Protein AF-A0AAV5VMY3-F1 (afdb_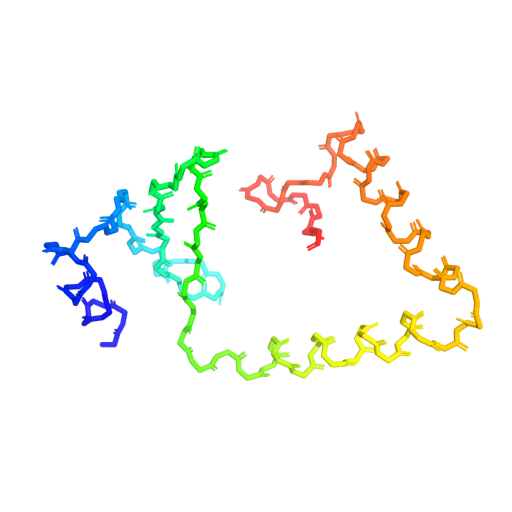monomer)

Nearest PDB structures (foldseek):
  6cib-assembly3_C  TM=7.026E-01  e=8.968E-01  Methanopyrus kandleri AV19
  6ci7-assembly1_A  TM=7.102E-01  e=8.968E-01  Methanopyrus kandleri AV19
  6cib-assembly4_D  TM=7.043E-01  e=1.301E+00  Methanopyrus kandleri AV19
  6cib-assembly2_B  TM=6.963E-01  e=1.301E+00  Methanopyrus kandleri AV19
  6cib-assembly6_F  TM=7.086E-01  e=1.667E+00  Methanopyrus kandleri AV19

InterPro domains:
  IPR043519 Nucleotidyltransferase superfamily [SSF81301] (3-62)
  IPR054708 Poly(A) RNA polymerase, mitochondrial-like, central palm domain [PF22600] (2-61)

Mean predicted aligned error: 4.94 Å

Structure (mmCIF, N/CA/C/O backbone):
data_AF-A0AAV5VMY3-F1
#
_entry.id   AF-A0AAV5VMY3-F1
#
loop_
_atom_site.group_PDB
_atom_site.id
_atom_site.type_symbol
_atom_site.label_atom_id
_atom_site.label_alt_id
_atom_site.label_comp_id
_atom_site.label_asym_id
_atom_site.label_entity_id
_atom_site.label_seq_id
_atom_site.pdbx_PDB_ins_code
_atom_site.Cartn_x
_atom_site.Cartn_y
_atom_site.Cartn_z
_atom_site.occupancy
_atom_site.B_iso_or_equiv
_atom_site.auth_seq_id
_atom_site.auth_comp_id
_atom_site.auth_asym_id
_atom_site.auth_atom_id
_atom_site.pdbx_PDB_model_num
ATOM 1 N N . THR A 1 1 ? -20.485 -3.383 8.708 1.00 80.12 1 THR A N 1
ATOM 2 C CA . THR A 1 1 ? -19.413 -3.532 7.699 1.00 80.12 1 THR A CA 1
ATOM 3 C C . THR A 1 1 ? -18.073 -3.019 8.213 1.00 80.12 1 THR A C 1
ATOM 5 O O . THR A 1 1 ? -17.422 -3.803 8.881 1.00 80.12 1 THR A O 1
ATOM 8 N N . LEU A 1 2 ? -17.679 -1.738 8.077 1.00 85.75 2 LEU A N 1
ATOM 9 C CA . LEU A 1 2 ? -16.424 -1.245 8.699 1.00 85.75 2 LEU A CA 1
ATOM 10 C C . LEU A 1 2 ? -16.464 -1.248 10.226 1.00 85.75 2 LEU A C 1
ATOM 12 O O . LEU A 1 2 ? -15.524 -1.717 10.849 1.00 85.75 2 LEU A O 1
ATOM 16 N N . LYS A 1 3 ? -17.578 -0.805 10.826 1.00 86.38 3 LYS A N 1
ATOM 17 C CA . LYS A 1 3 ? -17.773 -0.873 12.286 1.00 86.38 3 LYS A CA 1
ATOM 18 C C . LYS A 1 3 ? -17.603 -2.298 12.818 1.00 86.38 3 LYS A C 1
ATOM 20 O O . LYS A 1 3 ? -16.957 -2.488 13.832 1.00 86.38 3 LYS A O 1
ATOM 25 N N . SER A 1 4 ? -18.130 -3.286 12.095 1.00 89.38 4 SER A N 1
ATOM 26 C CA . SER A 1 4 ? -18.009 -4.706 12.441 1.00 89.38 4 SER A CA 1
ATOM 27 C C . SER A 1 4 ? -16.553 -5.179 12.397 1.00 89.38 4 SER A C 1
ATOM 29 O O . SER A 1 4 ? -16.122 -5.866 13.312 1.00 89.38 4 SER A O 1
ATOM 31 N N . ILE A 1 5 ? -15.788 -4.763 11.379 1.00 90.44 5 ILE A N 1
ATOM 32 C CA . ILE A 1 5 ? -14.346 -5.044 11.283 1.00 90.44 5 ILE A CA 1
ATOM 33 C C . ILE A 1 5 ? -13.605 -4.384 12.450 1.00 90.44 5 ILE A C 1
ATOM 35 O O . ILE A 1 5 ? -12.835 -5.041 13.133 1.00 90.44 5 ILE A O 1
ATOM 39 N N . THR A 1 6 ? -13.872 -3.107 12.731 1.00 92.19 6 THR A N 1
ATOM 40 C CA . THR A 1 6 ? -13.275 -2.398 13.871 1.00 92.19 6 THR A CA 1
ATOM 41 C C . THR A 1 6 ? -13.569 -3.112 15.188 1.00 92.19 6 THR A C 1
ATOM 43 O O . THR A 1 6 ? -12.643 -3.385 15.939 1.00 92.19 6 THR A O 1
ATOM 46 N N . SER A 1 7 ? -14.828 -3.473 15.451 1.00 91.69 7 SER A N 1
ATOM 47 C CA . SER A 1 7 ? -15.213 -4.210 16.658 1.00 91.69 7 SER A CA 1
ATOM 48 C C . SER A 1 7 ? -14.557 -5.587 16.758 1.00 91.69 7 SER A C 1
ATOM 50 O O . SER A 1 7 ? -14.268 -6.015 17.864 1.00 91.69 7 SER A O 1
ATOM 52 N N . ALA A 1 8 ? -14.308 -6.264 15.634 1.00 92.12 8 ALA A N 1
ATOM 53 C CA . ALA A 1 8 ? -13.616 -7.552 15.620 1.00 92.12 8 ALA A CA 1
ATOM 54 C C . ALA A 1 8 ? -12.108 -7.431 15.905 1.00 92.12 8 ALA A C 1
ATOM 56 O O . ALA A 1 8 ? -11.513 -8.365 16.429 1.00 92.12 8 ALA A O 1
ATOM 57 N N . LEU A 1 9 ? -11.488 -6.301 15.552 1.00 91.00 9 LEU A N 1
ATOM 58 C CA . LEU A 1 9 ? -10.063 -6.055 15.795 1.00 91.00 9 LEU A CA 1
ATOM 59 C C . LEU A 1 9 ? -9.805 -5.511 17.208 1.00 91.00 9 LEU A C 1
ATOM 61 O O . LEU A 1 9 ? -8.748 -5.760 17.785 1.00 91.00 9 LEU A O 1
ATOM 65 N N . VAL A 1 10 ? -10.761 -4.781 17.785 1.00 89.62 10 VAL A N 1
ATOM 66 C CA . VAL A 1 10 ? -10.672 -4.292 19.167 1.00 89.62 10 VAL A CA 1
ATOM 67 C C . VAL A 1 10 ? -10.703 -5.476 20.142 1.00 89.62 10 VAL A C 1
ATOM 69 O O . VAL A 1 10 ? -11.613 -6.295 20.098 1.00 89.62 10 VAL A O 1
ATOM 72 N N . GLY A 1 11 ? -9.721 -5.544 21.047 1.00 82.19 11 GLY A N 1
ATOM 73 C CA . GLY A 1 11 ? -9.592 -6.630 22.033 1.00 82.19 11 GLY A CA 1
ATOM 74 C C . GLY A 1 11 ? -8.693 -7.791 21.595 1.00 82.19 11 GLY A C 1
ATOM 75 O O . GLY A 1 11 ? -8.635 -8.809 22.278 1.00 82.19 11 GLY A O 1
ATOM 76 N N . THR A 1 12 ? -7.990 -7.634 20.475 1.00 89.94 12 THR A N 1
ATOM 77 C CA . THR A 1 12 ? -6.951 -8.558 19.999 1.00 89.94 12 THR A CA 1
ATOM 78 C C . THR A 1 12 ? -5.555 -7.948 20.201 1.00 89.94 12 THR A C 1
ATOM 80 O O . THR A 1 12 ? -5.405 -6.943 20.895 1.00 89.94 12 THR A O 1
ATOM 83 N N . GLU A 1 13 ? -4.528 -8.524 19.573 1.00 89.69 13 GLU A N 1
ATOM 84 C C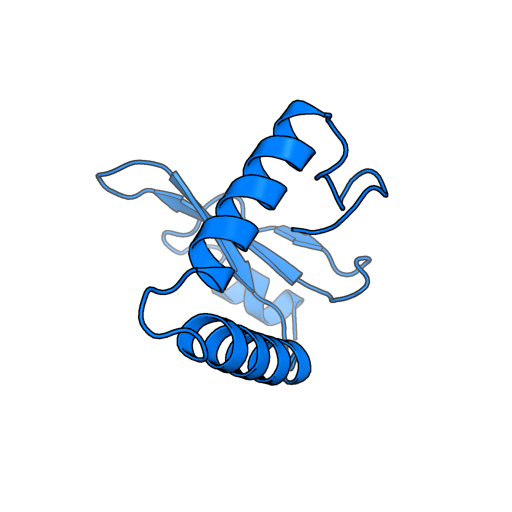A . GLU A 1 13 ? -3.163 -7.981 19.526 1.00 89.69 13 GLU A CA 1
ATOM 85 C C . GLU A 1 13 ? -3.010 -6.710 18.659 1.00 89.69 13 GLU A C 1
ATOM 87 O O . GLU A 1 13 ? -1.948 -6.086 18.660 1.00 89.69 13 GLU A O 1
ATOM 92 N N . PHE A 1 14 ? -4.058 -6.300 17.931 1.00 94.12 14 PHE A N 1
ATOM 93 C CA . PHE A 1 14 ? -4.038 -5.093 17.104 1.00 94.12 14 PHE A CA 1
ATOM 94 C C . PHE A 1 14 ? -4.156 -3.815 17.946 1.00 94.12 14 PHE A C 1
ATOM 96 O O . PHE A 1 14 ? -5.093 -3.622 18.722 1.00 94.12 14 PHE A O 1
ATOM 103 N N . MET A 1 15 ? -3.225 -2.892 17.726 1.00 93.06 15 MET A N 1
ATOM 104 C CA . MET A 1 15 ? -3.156 -1.582 18.365 1.00 93.06 15 MET A CA 1
ATOM 105 C C . MET A 1 15 ? -3.695 -0.483 17.442 1.00 93.06 15 MET A C 1
ATOM 107 O O . MET A 1 15 ? -3.899 -0.685 16.244 1.00 93.06 15 MET A O 1
ATOM 111 N N . ASN A 1 16 ? -3.955 0.702 18.007 1.00 93.25 1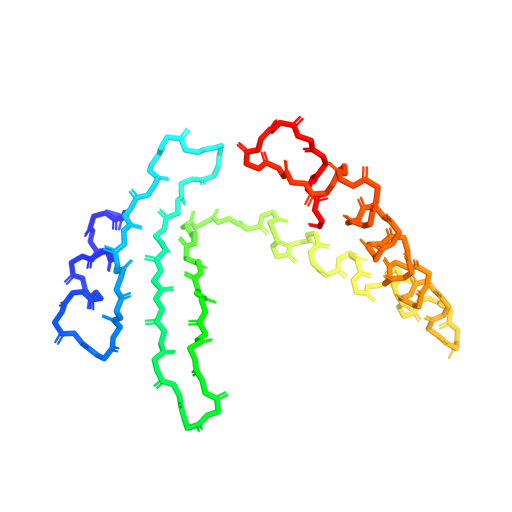6 ASN A N 1
ATOM 112 C CA . ASN A 1 16 ? -4.318 1.916 17.262 1.00 93.25 16 ASN A CA 1
ATOM 113 C C . ASN A 1 16 ? -5.475 1.751 16.250 1.00 93.25 16 ASN A C 1
ATOM 115 O O . ASN A 1 16 ? -5.538 2.475 15.254 1.00 93.25 16 ASN A O 1
ATOM 119 N N . VAL A 1 17 ? -6.413 0.834 16.516 1.00 94.94 17 VAL A N 1
ATOM 120 C CA . VAL A 1 17 ? -7.517 0.512 15.602 1.00 94.94 17 VAL A CA 1
ATOM 121 C C . VAL A 1 17 ? -8.442 1.724 15.427 1.00 94.94 17 VAL A C 1
ATOM 123 O O . VAL A 1 17 ? -9.077 2.182 16.378 1.00 94.94 17 VAL A O 1
ATOM 126 N N . LYS A 1 18 ? -8.545 2.255 14.202 1.00 94.25 18 LYS A N 1
ATOM 127 C CA . LYS A 1 18 ? -9.337 3.451 13.864 1.00 94.25 18 LYS A CA 1
ATOM 128 C C . LYS A 1 18 ? -10.050 3.288 12.527 1.00 94.25 18 LYS A C 1
ATOM 130 O O . LYS A 1 18 ? -9.438 2.954 11.518 1.00 94.25 18 LYS A O 1
ATOM 135 N N . SER A 1 19 ? -11.346 3.588 12.484 1.00 93.75 19 SER A N 1
ATOM 136 C CA . SER A 1 19 ? -12.098 3.633 11.225 1.00 93.75 19 SER A CA 1
ATOM 137 C C . SER A 1 19 ? -12.018 5.022 10.585 1.00 93.75 19 SER A C 1
ATOM 139 O O . SER A 1 19 ? -12.222 6.029 11.258 1.00 93.75 19 SER A O 1
ATOM 141 N N . VAL A 1 20 ? -11.765 5.072 9.275 1.00 92.62 20 VAL A N 1
ATOM 142 C CA . VAL A 1 20 ? -11.739 6.293 8.455 1.00 92.62 20 VAL A CA 1
ATOM 143 C C . VAL A 1 20 ? -12.784 6.160 7.338 1.00 92.62 20 VAL A C 1
ATOM 145 O O . VAL A 1 20 ? -12.450 5.826 6.200 1.00 92.62 20 VAL A O 1
ATOM 148 N N . PRO A 1 21 ? -14.076 6.379 7.641 1.00 91.19 21 PRO A N 1
ATOM 149 C CA . PRO A 1 21 ? -15.151 6.184 6.668 1.00 91.19 21 PRO A CA 1
ATOM 150 C C . PRO A 1 21 ? -15.260 7.316 5.637 1.00 91.19 21 PRO A C 1
ATOM 152 O O . PRO A 1 21 ? -15.867 7.114 4.594 1.00 91.19 21 PRO A O 1
ATOM 155 N N . GLN A 1 22 ? -14.700 8.496 5.923 1.00 89.06 22 GLN A N 1
ATOM 156 C CA . GLN A 1 22 ? -14.810 9.686 5.066 1.00 89.06 22 GLN A CA 1
ATOM 157 C C . GLN A 1 22 ? -13.789 9.724 3.916 1.00 89.06 22 GLN A C 1
ATOM 159 O O . GLN A 1 22 ? -13.860 10.601 3.059 1.00 89.06 22 GLN A O 1
ATOM 164 N N . ALA A 1 23 ? -12.821 8.806 3.892 1.00 86.31 23 ALA A N 1
ATOM 165 C CA . ALA A 1 23 ? -11.879 8.704 2.785 1.00 86.31 23 ALA A CA 1
ATOM 166 C C . ALA A 1 23 ? -12.582 8.205 1.510 1.00 86.31 23 ALA A C 1
ATOM 168 O O . ALA A 1 23 ? -13.593 7.509 1.578 1.00 86.31 23 ALA A O 1
ATOM 169 N N . LYS A 1 24 ? -12.000 8.498 0.337 1.00 85.81 24 LYS A N 1
ATOM 170 C CA . LYS A 1 24 ? -12.517 8.035 -0.968 1.00 85.81 24 LYS A CA 1
ATOM 171 C C . LYS A 1 24 ? -12.762 6.520 -1.005 1.00 85.81 24 LYS A C 1
ATOM 173 O O . LYS A 1 24 ? -13.717 6.070 -1.626 1.00 85.81 24 LYS A O 1
ATOM 178 N N . VAL A 1 25 ? -11.897 5.752 -0.343 1.00 90.62 25 VAL A N 1
ATOM 179 C CA . VAL A 1 25 ? -12.123 4.340 -0.026 1.00 90.62 25 VAL A CA 1
ATOM 180 C C . VAL A 1 25 ? -12.200 4.233 1.496 1.00 90.62 25 VAL A C 1
ATOM 182 O O . VAL A 1 25 ? -11.209 4.545 2.158 1.00 90.62 25 VAL A O 1
ATOM 185 N N . PRO A 1 26 ? -13.340 3.817 2.067 1.00 92.44 26 PRO A N 1
ATOM 186 C CA . PRO A 1 26 ? -13.456 3.613 3.503 1.00 92.44 26 PRO A CA 1
ATOM 187 C C . PRO A 1 26 ? -12.489 2.535 4.009 1.00 92.44 26 PRO A C 1
ATOM 189 O O . PRO A 1 26 ? -12.452 1.427 3.466 1.00 92.44 26 PRO A O 1
ATOM 192 N N . ILE A 1 27 ? -11.738 2.843 5.071 1.00 95.00 27 ILE A N 1
ATOM 193 C CA . ILE A 1 27 ? -10.714 1.943 5.630 1.00 95.00 27 ILE A CA 1
ATOM 194 C C . ILE A 1 27 ? -10.788 1.811 7.156 1.00 95.00 27 ILE A C 1
ATOM 196 O O . ILE A 1 27 ? -11.269 2.710 7.849 1.00 95.00 27 ILE A O 1
ATOM 200 N N . VAL A 1 28 ? -10.292 0.691 7.687 1.00 96.12 28 VAL A N 1
ATOM 201 C CA . VAL A 1 28 ? -9.897 0.535 9.096 1.00 96.12 28 VAL A CA 1
ATOM 202 C C . VAL A 1 28 ? -8.376 0.488 9.157 1.00 96.12 28 VAL A C 1
ATOM 204 O O . VAL A 1 28 ? -7.779 -0.406 8.567 1.00 96.12 28 VAL A O 1
ATOM 207 N N . LYS A 1 29 ? -7.772 1.435 9.869 1.00 95.19 29 LYS A N 1
ATOM 208 C CA . LYS A 1 29 ? -6.339 1.463 10.165 1.00 95.19 29 LYS A CA 1
ATOM 209 C C . LYS A 1 29 ? -6.069 0.755 11.482 1.00 95.19 29 LYS A C 1
ATOM 211 O O . LYS A 1 29 ? -6.894 0.856 12.390 1.00 95.19 29 LYS A O 1
ATOM 216 N N . PHE A 1 30 ? -4.937 0.086 11.603 1.00 95.81 30 PHE A N 1
ATOM 217 C CA . PHE A 1 30 ? -4.467 -0.551 12.830 1.00 95.81 30 PHE A CA 1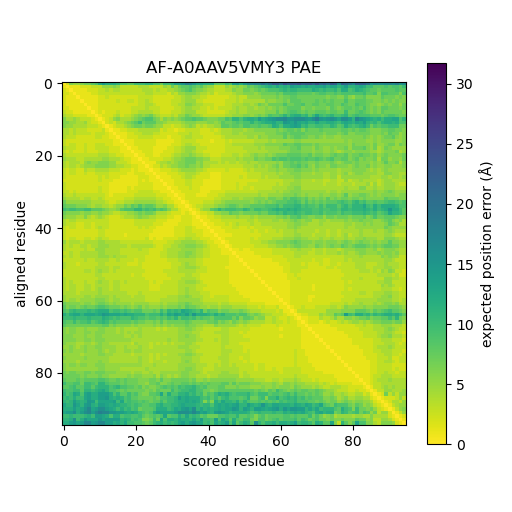
ATOM 218 C C . PHE A 1 30 ? -2.944 -0.686 12.784 1.00 95.81 30 PHE A C 1
ATOM 220 O O . PHE A 1 30 ? -2.339 -0.494 11.731 1.00 95.81 30 PHE A O 1
ATOM 227 N N . SER A 1 31 ? -2.328 -1.039 13.905 1.00 96.19 31 SER A N 1
ATOM 228 C CA . SER A 1 31 ? -0.911 -1.381 13.963 1.00 96.19 31 SER A CA 1
ATOM 229 C C . SER A 1 31 ? -0.674 -2.683 14.727 1.00 96.19 31 SER A C 1
ATOM 231 O O . SER A 1 31 ? -1.483 -3.088 15.563 1.00 96.19 31 SER A O 1
ATOM 233 N N . ILE A 1 32 ? 0.408 -3.386 14.397 1.00 94.31 32 ILE A N 1
ATOM 234 C CA . ILE A 1 32 ? 0.830 -4.641 15.032 1.00 94.31 32 ILE A CA 1
ATOM 235 C C . ILE A 1 32 ? 2.219 -4.436 15.616 1.00 94.31 32 ILE A C 1
ATOM 237 O O . ILE A 1 32 ? 3.132 -4.021 14.898 1.00 94.31 32 ILE A O 1
ATOM 241 N N . GLN A 1 33 ? 2.409 -4.798 16.884 1.00 93.56 33 GLN A N 1
ATOM 242 C CA . GLN A 1 33 ? 3.748 -4.901 17.448 1.00 93.56 33 GLN A CA 1
ATOM 243 C C . GLN A 1 33 ? 4.366 -6.242 17.057 1.00 93.56 33 GLN A C 1
ATOM 245 O O . GLN A 1 33 ? 3.887 -7.300 17.452 1.00 93.56 33 GLN A O 1
ATOM 250 N N . THR A 1 34 ? 5.463 -6.202 16.311 1.00 91.12 34 THR A N 1
ATOM 251 C CA . THR A 1 34 ? 6.266 -7.388 15.997 1.00 91.12 34 THR A CA 1
ATOM 252 C C . THR A 1 34 ? 7.603 -7.339 16.731 1.00 91.12 34 THR A C 1
ATOM 254 O O . THR A 1 34 ? 8.000 -6.302 17.273 1.00 91.12 34 THR A O 1
ATOM 257 N N . SER A 1 35 ? 8.341 -8.451 16.714 1.00 91.44 35 SER A N 1
ATOM 258 C CA . SER A 1 35 ? 9.718 -8.509 17.225 1.00 91.44 35 SER A CA 1
ATOM 259 C C . SER A 1 35 ? 10.667 -7.537 16.510 1.00 91.44 35 SER A C 1
ATOM 261 O O . SER A 1 35 ? 11.687 -7.154 17.074 1.00 91.44 35 SER A O 1
ATOM 263 N N . CYS A 1 36 ? 10.327 -7.112 15.290 1.00 90.00 36 CYS A N 1
ATOM 264 C CA . CYS A 1 36 ? 11.122 -6.198 14.472 1.00 90.00 36 CYS A CA 1
ATOM 265 C C . CYS A 1 36 ? 10.613 -4.744 14.494 1.00 90.00 36 CYS A C 1
ATOM 267 O O . CYS A 1 36 ? 11.167 -3.908 13.781 1.00 90.00 36 CYS A O 1
ATOM 269 N N . GLY A 1 37 ? 9.582 -4.433 15.288 1.00 91.75 37 GLY A N 1
ATOM 270 C CA . GLY A 1 37 ? 8.989 -3.096 15.393 1.00 91.75 37 GLY A CA 1
ATOM 271 C C . GLY A 1 37 ? 7.485 -3.061 15.114 1.00 91.75 37 GLY A C 1
ATOM 272 O O . GLY A 1 37 ? 6.836 -4.100 14.980 1.00 91.75 37 GLY A O 1
ATOM 273 N N . GLU A 1 38 ? 6.935 -1.850 15.048 1.00 93.81 38 GLU A N 1
ATOM 274 C CA . GLU A 1 38 ? 5.522 -1.606 14.748 1.00 93.81 38 GLU A CA 1
ATOM 275 C C . GLU A 1 38 ? 5.272 -1.647 13.232 1.00 93.81 38 GLU A C 1
ATOM 277 O O . GLU A 1 38 ? 6.017 -1.053 12.448 1.00 93.81 38 GLU A O 1
ATOM 282 N N . ILE A 1 39 ? 4.230 -2.368 12.819 1.00 94.62 39 ILE A N 1
ATOM 283 C CA . ILE A 1 39 ? 3.782 -2.460 11.427 1.00 94.62 39 ILE A CA 1
ATOM 284 C C . ILE A 1 39 ? 2.366 -1.901 11.331 1.00 94.62 39 ILE A C 1
ATOM 286 O O . ILE A 1 39 ? 1.453 -2.428 11.962 1.00 94.62 39 ILE A O 1
ATOM 290 N N . ASP A 1 40 ? 2.180 -0.878 10.500 1.00 94.50 40 ASP A N 1
ATOM 291 C CA . ASP A 1 40 ? 0.863 -0.318 10.193 1.00 94.50 40 ASP A CA 1
ATOM 292 C C . ASP A 1 40 ? 0.131 -1.149 9.129 1.00 94.50 40 ASP A C 1
ATOM 294 O O . ASP A 1 40 ? 0.725 -1.601 8.144 1.00 94.50 40 ASP A O 1
ATOM 298 N N . GLY A 1 41 ? -1.180 -1.307 9.300 1.00 94.50 41 GLY A N 1
ATOM 299 C CA . GLY A 1 41 ? -2.064 -2.007 8.377 1.00 94.50 41 GLY A CA 1
ATOM 300 C C . GLY A 1 41 ? -3.356 -1.240 8.107 1.00 94.50 41 GLY A C 1
ATOM 301 O O . GLY A 1 41 ? -3.936 -0.624 9.000 1.00 94.50 41 GLY A O 1
ATOM 302 N N . ASP A 1 42 ? -3.834 -1.328 6.865 1.00 94.69 42 ASP A N 1
ATOM 303 C CA . ASP A 1 42 ? -5.104 -0.754 6.419 1.00 94.69 42 ASP A CA 1
ATOM 304 C C . ASP A 1 42 ? -5.994 -1.863 5.826 1.00 94.69 42 ASP A C 1
ATOM 306 O O . ASP A 1 42 ? -5.582 -2.590 4.921 1.00 94.69 42 ASP A O 1
ATOM 310 N N . ILE A 1 43 ? -7.241 -1.977 6.291 1.00 94.69 43 ILE A N 1
ATOM 311 C CA . ILE A 1 43 ? -8.265 -2.872 5.725 1.00 94.69 43 ILE A CA 1
ATOM 312 C C . ILE A 1 43 ? -9.317 -2.043 4.994 1.00 94.69 43 ILE A C 1
ATOM 314 O O . ILE A 1 43 ? -9.962 -1.181 5.589 1.00 94.69 43 ILE A O 1
ATOM 318 N N . SER A 1 44 ? -9.541 -2.355 3.718 1.00 94.19 44 SER A N 1
ATOM 319 C CA . SER A 1 44 ? -10.664 -1.843 2.921 1.00 94.19 44 SER A CA 1
ATOM 320 C C . SER A 1 44 ? -11.658 -2.967 2.618 1.00 94.19 44 SER A C 1
ATOM 322 O O . SER A 1 44 ? -11.284 -4.136 2.560 1.00 94.19 44 SER A O 1
ATOM 324 N N . TYR A 1 45 ? -12.935 -2.627 2.446 1.00 91.75 45 TYR A N 1
ATOM 325 C CA . TYR A 1 45 ? -14.005 -3.599 2.200 1.00 91.75 45 TYR A CA 1
ATOM 326 C C . TYR A 1 45 ? -14.431 -3.571 0.727 1.00 91.75 45 TYR A C 1
ATOM 328 O O . TYR A 1 45 ? -14.804 -2.509 0.236 1.00 91.75 45 TYR A O 1
ATOM 336 N N . TYR A 1 46 ? -14.391 -4.726 0.045 1.00 90.38 46 TYR A N 1
ATOM 337 C CA . TYR A 1 46 ? -14.782 -4.896 -1.372 1.00 90.38 46 TYR A CA 1
ATOM 338 C C . TYR A 1 46 ? -14.109 -3.905 -2.339 1.00 90.38 46 TYR A C 1
ATOM 340 O O . TYR A 1 46 ? -14.714 -3.387 -3.275 1.00 90.38 46 TYR A O 1
ATOM 348 N N . ASN A 1 47 ? -12.822 -3.632 -2.124 1.00 92.81 47 ASN A N 1
ATOM 349 C CA . ASN A 1 47 ? -12.028 -2.809 -3.031 1.00 92.81 47 ASN A CA 1
ATOM 350 C C . ASN A 1 47 ? -11.374 -3.668 -4.130 1.00 92.81 47 ASN A C 1
ATOM 352 O O . ASN A 1 47 ? -10.149 -3.748 -4.235 1.00 92.81 47 ASN A O 1
ATOM 356 N N . ASP A 1 48 ? -12.193 -4.334 -4.947 1.00 95.31 48 ASP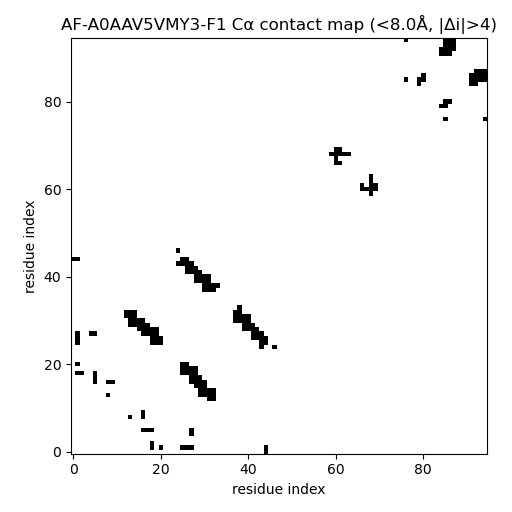 A N 1
ATOM 357 C CA . ASP A 1 48 ? -11.717 -5.287 -5.962 1.00 95.31 48 ASP A CA 1
ATOM 358 C C . ASP A 1 48 ? -10.829 -4.622 -7.021 1.00 95.31 48 ASP A C 1
ATOM 360 O O . ASP A 1 48 ? -9.848 -5.203 -7.494 1.00 95.31 48 ASP A O 1
ATOM 364 N N . LEU A 1 49 ? -11.112 -3.357 -7.347 1.00 94.94 49 LEU A N 1
ATOM 365 C CA . LEU A 1 49 ? -10.295 -2.560 -8.262 1.00 94.94 49 LEU A CA 1
ATOM 366 C C . LEU A 1 49 ? -8.846 -2.422 -7.779 1.00 94.94 49 LEU A C 1
ATOM 368 O O . LEU A 1 49 ? -7.936 -2.438 -8.608 1.00 94.94 49 LEU A O 1
ATOM 372 N N . ALA A 1 50 ? -8.601 -2.349 -6.465 1.00 94.81 50 ALA A N 1
ATOM 373 C CA . ALA A 1 50 ? -7.235 -2.339 -5.946 1.00 94.81 50 ALA A CA 1
ATOM 374 C C . ALA A 1 50 ? -6.492 -3.637 -6.287 1.00 94.81 50 ALA A C 1
ATOM 376 O O . ALA A 1 50 ? -5.345 -3.576 -6.723 1.00 94.81 50 ALA A O 1
ATOM 377 N N . LEU A 1 51 ? -7.156 -4.796 -6.200 1.00 96.06 51 LEU A N 1
ATOM 378 C CA . LEU A 1 51 ? -6.561 -6.084 -6.576 1.00 96.06 51 LEU A CA 1
ATOM 379 C C . LEU A 1 51 ? -6.225 -6.136 -8.072 1.00 96.06 51 LEU A C 1
ATOM 381 O O . LEU A 1 51 ? -5.156 -6.618 -8.453 1.00 96.06 51 LEU A O 1
ATOM 385 N N . HIS A 1 52 ? -7.112 -5.628 -8.932 1.00 97.31 52 HIS A N 1
ATOM 386 C CA . HIS A 1 52 ? -6.852 -5.543 -10.372 1.00 97.31 52 HIS A CA 1
ATOM 387 C C . HIS A 1 52 ? -5.680 -4.607 -10.692 1.00 97.31 52 HIS A C 1
ATOM 389 O O . HIS A 1 52 ? -4.790 -4.993 -11.452 1.00 97.31 52 HIS A O 1
ATOM 395 N N . ASN A 1 53 ? -5.620 -3.433 -10.059 1.00 96.00 53 ASN A N 1
ATOM 396 C CA . ASN A 1 53 ? -4.518 -2.485 -10.225 1.00 96.00 53 ASN A CA 1
ATOM 397 C C . ASN A 1 53 ? -3.178 -3.073 -9.758 1.00 96.00 53 ASN A C 1
ATOM 399 O O . ASN A 1 53 ? -2.176 -2.935 -10.458 1.00 96.00 53 ASN A O 1
ATOM 403 N N . THR A 1 54 ? -3.150 -3.790 -8.629 1.00 96.62 54 THR A N 1
ATOM 404 C CA . THR A 1 54 ? -1.940 -4.482 -8.158 1.00 96.62 54 THR A CA 1
ATOM 405 C C . THR A 1 54 ? -1.456 -5.521 -9.168 1.00 96.62 54 THR A C 1
ATOM 407 O O . THR A 1 54 ? -0.266 -5.554 -9.485 1.00 96.62 54 THR A O 1
ATOM 410 N N . ARG A 1 55 ? -2.356 -6.344 -9.727 1.00 97.75 55 ARG A N 1
ATOM 411 C CA . ARG A 1 55 ? -1.994 -7.337 -10.758 1.00 97.75 5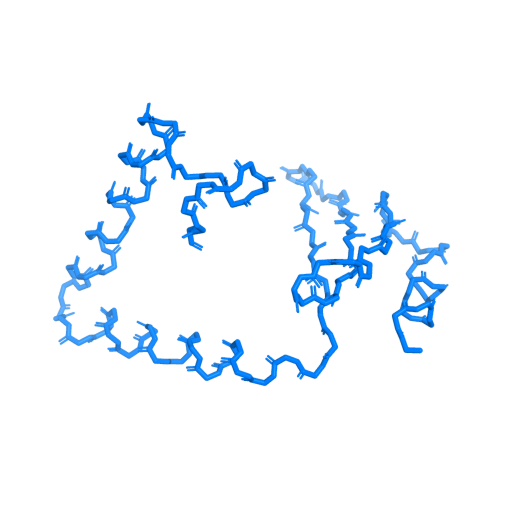5 ARG A CA 1
ATOM 412 C C . ARG A 1 55 ? -1.472 -6.675 -12.033 1.00 97.75 55 ARG A C 1
ATOM 414 O O . ARG A 1 55 ? -0.484 -7.140 -12.599 1.00 97.75 55 ARG A O 1
ATOM 421 N N . LEU A 1 56 ? -2.103 -5.583 -12.460 1.00 96.88 56 LEU A N 1
ATOM 422 C CA . LEU A 1 56 ? -1.675 -4.810 -13.622 1.00 96.88 56 LEU A CA 1
ATOM 423 C C . LEU A 1 56 ? -0.258 -4.245 -13.426 1.00 96.88 56 LEU A C 1
ATOM 425 O O . LEU A 1 56 ? 0.609 -4.455 -14.272 1.00 96.88 56 LEU A O 1
ATOM 429 N N . LEU A 1 57 ? 0.008 -3.590 -12.292 1.00 95.81 57 LEU A N 1
ATOM 430 C CA . LEU A 1 57 ? 1.335 -3.052 -11.971 1.00 95.81 57 LEU A CA 1
ATOM 431 C C . LEU A 1 57 ? 2.392 -4.155 -11.854 1.00 95.81 57 LEU A C 1
ATOM 433 O O . LEU A 1 57 ? 3.494 -3.998 -12.375 1.00 95.81 57 LEU A O 1
ATOM 437 N N . ALA A 1 58 ? 2.059 -5.296 -11.245 1.00 95.56 58 ALA A N 1
ATOM 438 C CA . ALA A 1 58 ? 2.957 -6.449 -11.196 1.00 95.56 58 ALA A CA 1
ATOM 439 C C . ALA A 1 58 ? 3.317 -6.954 -12.606 1.00 95.56 58 ALA A C 1
ATOM 441 O O . ALA A 1 58 ? 4.470 -7.310 -12.879 1.00 95.56 58 ALA A O 1
ATOM 442 N N . ARG A 1 59 ? 2.352 -6.936 -13.536 1.00 96.00 59 ARG A N 1
ATOM 443 C CA . ARG A 1 59 ? 2.599 -7.294 -14.935 1.00 96.00 59 ARG A CA 1
ATOM 444 C C . ARG A 1 59 ? 3.512 -6.290 -15.634 1.00 96.00 59 ARG A C 1
ATOM 446 O O . ARG A 1 59 ? 4.426 -6.716 -16.331 1.00 96.00 59 ARG A O 1
ATOM 453 N N . TYR A 1 60 ? 3.324 -4.990 -15.409 1.00 95.19 60 TYR A N 1
ATOM 454 C CA . TYR A 1 60 ? 4.242 -3.971 -15.924 1.00 95.19 60 TYR A CA 1
ATOM 455 C C . TYR A 1 60 ? 5.658 -4.143 -15.368 1.00 95.19 60 TYR A C 1
ATOM 457 O O . TYR A 1 60 ? 6.613 -4.179 -16.137 1.00 95.19 60 TYR A O 1
ATOM 465 N N . CYS A 1 61 ? 5.814 -4.330 -14.058 1.00 94.88 61 CYS A N 1
ATOM 466 C CA . CYS A 1 61 ? 7.125 -4.510 -13.429 1.00 94.88 61 CYS A CA 1
ATOM 467 C C . CYS A 1 61 ? 7.900 -5.718 -13.983 1.00 94.88 61 CYS A C 1
ATOM 469 O O . CYS A 1 61 ? 9.113 -5.633 -14.162 1.00 94.88 61 CYS A O 1
ATOM 471 N N . SER A 1 62 ? 7.197 -6.813 -14.287 1.00 93.94 62 SER A N 1
ATOM 472 C CA . SER A 1 62 ? 7.779 -8.043 -14.848 1.00 93.94 62 SER A CA 1
ATOM 473 C C . SER A 1 62 ? 7.977 -8.015 -16.367 1.00 93.94 62 SER A C 1
ATOM 475 O O . SER A 1 62 ? 8.527 -8.960 -16.929 1.00 93.94 62 SER A O 1
ATOM 477 N N . TRP A 1 63 ? 7.546 -6.953 -17.053 1.00 93.88 63 TRP A N 1
ATOM 478 C CA . TRP A 1 63 ? 7.650 -6.865 -18.510 1.00 93.88 63 TRP A CA 1
ATOM 479 C C . TRP A 1 63 ? 9.104 -6.719 -18.987 1.00 93.88 63 TRP A C 1
ATOM 481 O O . TRP A 1 63 ? 9.487 -7.264 -20.022 1.00 93.88 63 TRP A O 1
ATOM 491 N N . THR A 1 64 ? 9.938 -6.022 -18.214 1.00 92.06 64 THR A N 1
ATOM 492 C CA . THR A 1 64 ? 11.376 -5.867 -18.478 1.00 92.06 64 THR A CA 1
ATOM 493 C C . THR A 1 64 ? 12.166 -6.989 -17.807 1.00 92.06 64 THR A C 1
ATOM 495 O O . THR A 1 64 ? 11.999 -7.204 -16.607 1.00 92.06 64 THR A O 1
ATOM 498 N N . ARG A 1 65 ? 13.065 -7.669 -18.538 1.00 85.38 65 ARG A N 1
ATOM 499 C CA . ARG A 1 65 ? 13.831 -8.830 -18.023 1.00 85.38 65 ARG A CA 1
ATOM 500 C C . ARG A 1 65 ? 14.636 -8.550 -16.751 1.00 85.38 65 ARG A C 1
ATOM 502 O O . ARG A 1 65 ? 14.891 -9.463 -15.979 1.00 85.38 65 ARG A O 1
ATOM 509 N N . ASP A 1 66 ? 15.055 -7.311 -16.541 1.00 9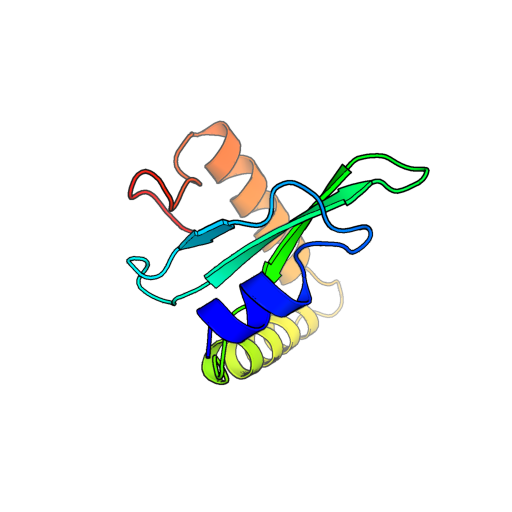2.38 66 ASP A N 1
ATOM 510 C CA . ASP A 1 66 ? 15.912 -6.879 -15.437 1.00 92.38 66 ASP A CA 1
ATOM 511 C C . ASP A 1 66 ? 15.149 -6.107 -14.343 1.00 92.38 66 ASP A C 1
ATOM 513 O O . ASP A 1 66 ? 15.773 -5.481 -13.477 1.00 92.38 66 ASP A O 1
ATOM 517 N N . ASN A 1 67 ? 13.810 -6.142 -14.368 1.00 91.56 67 ASN A N 1
ATOM 518 C CA . ASN A 1 67 ? 12.926 -5.387 -13.474 1.00 91.56 67 ASN A CA 1
ATOM 519 C C . ASN A 1 67 ? 13.183 -3.865 -13.501 1.00 91.56 67 ASN A C 1
ATOM 521 O O . ASN A 1 67 ? 12.998 -3.186 -12.485 1.00 91.56 67 ASN A O 1
ATOM 525 N N . LEU A 1 68 ? 13.626 -3.313 -14.640 1.00 95.38 68 LEU A N 1
ATOM 526 C CA . LEU A 1 68 ? 13.898 -1.883 -14.807 1.00 95.38 68 LEU A CA 1
ATOM 527 C C . LEU A 1 68 ? 12.716 -1.013 -14.365 1.00 95.38 68 LEU A C 1
ATOM 529 O O . LEU A 1 68 ? 12.913 -0.047 -13.631 1.00 95.38 68 LEU A O 1
ATOM 533 N N . LEU A 1 69 ? 11.490 -1.378 -14.750 1.00 95.50 69 LEU A N 1
ATOM 534 C CA . LEU A 1 69 ? 10.294 -0.612 -14.384 1.00 95.50 69 LEU A CA 1
ATOM 535 C C . LEU A 1 69 ? 10.050 -0.593 -12.869 1.00 95.50 69 LEU A C 1
ATOM 537 O O . LEU A 1 69 ? 9.689 0.448 -12.321 1.00 95.50 69 LEU A O 1
ATOM 541 N N . ALA A 1 70 ? 10.332 -1.694 -12.169 1.00 95.38 70 ALA A N 1
ATOM 542 C CA . ALA A 1 70 ? 10.246 -1.731 -10.711 1.00 95.38 70 ALA A CA 1
ATOM 543 C C . ALA A 1 70 ? 11.314 -0.834 -10.062 1.00 95.38 70 ALA A C 1
ATOM 545 O O . ALA A 1 70 ? 11.007 -0.046 -9.165 1.00 95.38 70 ALA A O 1
ATOM 546 N N . LYS A 1 71 ? 12.565 -0.907 -10.542 1.00 95.94 71 LYS A N 1
ATOM 547 C CA . LYS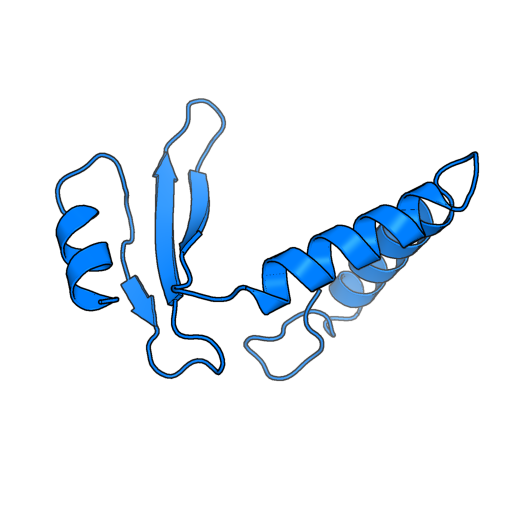 A 1 71 ? 13.674 -0.067 -10.053 1.00 95.94 71 LYS A CA 1
ATOM 548 C C . LYS A 1 71 ? 13.385 1.420 -10.269 1.00 95.94 71 LYS A C 1
ATOM 550 O O . LYS A 1 71 ? 13.561 2.216 -9.346 1.00 95.94 71 LYS A O 1
ATOM 555 N N . LEU A 1 72 ? 12.895 1.783 -11.455 1.00 95.81 72 LEU A N 1
ATOM 556 C CA . LEU A 1 72 ? 12.501 3.148 -11.790 1.00 95.81 72 LEU A CA 1
ATOM 557 C C . LEU A 1 72 ? 11.341 3.629 -10.909 1.00 95.81 72 LEU A C 1
ATOM 559 O O . LEU A 1 72 ? 11.407 4.734 -10.376 1.00 95.81 72 LEU A O 1
ATOM 563 N N . GLY A 1 73 ? 10.323 2.794 -10.681 1.00 94.81 73 GLY A N 1
ATOM 564 C CA . GLY A 1 73 ? 9.218 3.113 -9.774 1.00 94.81 73 GLY A CA 1
ATOM 565 C C . GLY A 1 73 ? 9.694 3.414 -8.349 1.00 94.81 73 GLY A C 1
ATOM 566 O O . GLY A 1 73 ? 9.292 4.414 -7.753 1.00 94.81 73 GLY A O 1
ATOM 567 N N . VAL A 1 74 ? 10.625 2.612 -7.818 1.00 95.12 74 VAL A N 1
ATOM 568 C CA . VAL A 1 74 ? 11.248 2.864 -6.505 1.00 95.12 74 VAL A CA 1
ATOM 569 C C . VAL A 1 74 ? 12.055 4.164 -6.505 1.00 95.12 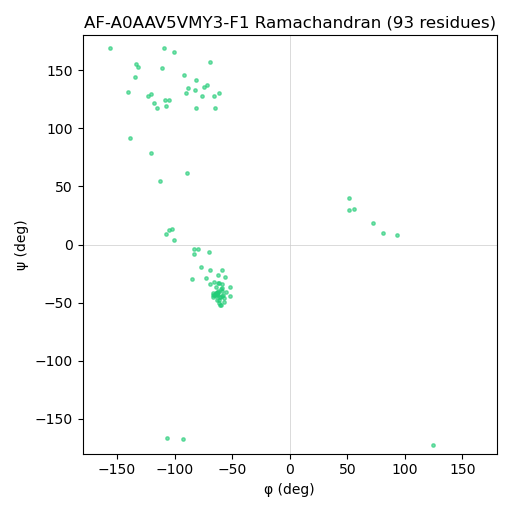74 VAL A C 1
ATOM 571 O O . VAL A 1 74 ? 11.984 4.923 -5.535 1.00 95.12 74 VAL A O 1
ATOM 574 N N . PHE A 1 75 ? 12.808 4.442 -7.573 1.00 96.44 75 PHE A N 1
ATOM 575 C CA . PHE A 1 75 ? 13.558 5.691 -7.710 1.00 96.44 75 PHE A CA 1
ATOM 576 C C . PHE A 1 75 ? 12.628 6.910 -7.687 1.00 96.44 75 PHE A C 1
ATOM 578 O O . PHE A 1 75 ? 12.814 7.795 -6.851 1.00 96.44 75 PHE A O 1
ATOM 585 N N . ILE A 1 76 ? 11.589 6.921 -8.528 1.00 95.12 76 ILE A N 1
ATOM 586 C CA . ILE A 1 76 ? 10.606 8.012 -8.605 1.00 95.12 76 ILE A CA 1
ATOM 587 C C . ILE A 1 76 ? 9.920 8.206 -7.252 1.00 95.12 76 ILE A C 1
ATOM 589 O O . ILE A 1 76 ? 9.825 9.333 -6.772 1.00 95.12 76 ILE A O 1
ATOM 593 N N . LYS A 1 77 ? 9.519 7.117 -6.584 1.00 93.69 77 LYS A N 1
ATOM 594 C CA . LYS A 1 77 ? 8.921 7.168 -5.243 1.00 93.69 77 LYS A CA 1
ATOM 595 C C . LYS A 1 77 ? 9.840 7.849 -4.227 1.00 93.69 77 LYS A C 1
ATOM 597 O O . LYS A 1 77 ? 9.396 8.695 -3.449 1.00 93.69 77 LYS A O 1
ATOM 602 N N . ARG A 1 78 ? 11.131 7.499 -4.220 1.00 94.56 78 ARG A N 1
ATOM 603 C CA . ARG A 1 78 ? 12.122 8.110 -3.319 1.00 94.56 78 ARG A CA 1
ATOM 604 C C . ARG A 1 78 ? 12.354 9.583 -3.647 1.00 94.56 78 ARG A C 1
ATOM 606 O O . ARG A 1 78 ? 12.394 10.394 -2.724 1.00 94.56 78 ARG A O 1
ATOM 613 N N . TRP A 1 79 ? 12.475 9.920 -4.929 1.00 95.31 79 TRP A N 1
ATOM 614 C CA . TRP A 1 79 ? 12.624 11.295 -5.402 1.00 95.31 79 TRP A CA 1
ATOM 615 C C . TRP A 1 79 ? 11.424 12.160 -4.992 1.00 95.31 79 TRP A C 1
ATOM 617 O O . TRP A 1 79 ? 11.601 13.161 -4.305 1.00 95.31 79 TRP A O 1
ATOM 627 N N . ALA A 1 80 ? 10.200 11.714 -5.281 1.00 93.75 80 ALA A N 1
ATOM 628 C CA . ALA A 1 80 ? 8.969 12.421 -4.938 1.00 93.75 80 ALA A CA 1
ATOM 629 C C . ALA A 1 80 ? 8.832 12.651 -3.422 1.00 93.75 80 ALA A C 1
ATOM 631 O O . ALA A 1 80 ? 8.457 13.740 -2.983 1.00 93.75 80 ALA A O 1
ATOM 632 N N . LYS A 1 81 ? 9.213 11.659 -2.602 1.00 91.44 81 LYS A N 1
ATOM 633 C CA . LYS A 1 81 ? 9.256 11.809 -1.140 1.00 91.44 81 LYS A CA 1
ATOM 634 C C . LYS A 1 81 ? 10.270 12.865 -0.697 1.00 91.44 81 LYS A C 1
ATOM 636 O O . LYS A 1 81 ? 9.960 13.661 0.183 1.00 91.44 81 LYS A O 1
ATOM 641 N N . LYS A 1 82 ? 11.465 12.893 -1.296 1.00 92.62 82 LYS A N 1
ATOM 642 C CA . LYS A 1 82 ? 12.490 13.912 -1.004 1.00 92.62 82 LYS A CA 1
ATOM 643 C C . LYS A 1 82 ? 12.056 15.316 -1.429 1.00 92.62 82 LYS A C 1
ATOM 645 O O . LYS A 1 82 ? 12.395 16.268 -0.739 1.00 92.62 82 LYS A O 1
ATOM 650 N N . CYS A 1 83 ? 11.273 15.428 -2.497 1.00 92.12 83 CYS A N 1
ATOM 651 C CA . CYS A 1 83 ? 10.681 16.685 -2.954 1.00 92.12 83 CYS A CA 1
ATOM 652 C C . CYS A 1 83 ? 9.421 17.103 -2.172 1.00 92.12 83 CYS A C 1
ATOM 654 O O . CYS A 1 83 ? 8.883 18.170 -2.439 1.00 92.12 83 CYS A O 1
ATOM 656 N N . GLY A 1 84 ? 8.931 16.287 -1.229 1.00 89.75 84 GLY A N 1
ATOM 657 C CA . GLY A 1 84 ? 7.745 16.610 -0.429 1.00 89.75 84 GLY A CA 1
ATOM 658 C C . GLY A 1 84 ? 6.412 16.527 -1.185 1.00 89.75 84 GLY A C 1
ATOM 659 O O . GLY A 1 84 ? 5.426 17.083 -0.718 1.00 89.75 84 GLY A O 1
ATOM 660 N N . ILE A 1 85 ? 6.364 15.830 -2.326 1.00 89.19 85 ILE A N 1
ATOM 661 C CA . ILE A 1 85 ? 5.174 15.730 -3.199 1.00 89.19 85 ILE A CA 1
ATOM 662 C C . ILE A 1 85 ? 4.489 14.351 -3.160 1.00 89.19 85 ILE A C 1
ATOM 664 O O . ILE A 1 85 ? 3.613 14.073 -3.977 1.00 89.19 85 ILE A O 1
ATOM 668 N N . ALA A 1 86 ? 4.905 13.475 -2.238 1.00 86.00 86 ALA A N 1
ATOM 669 C CA . ALA A 1 86 ? 4.421 12.098 -2.094 1.00 86.00 86 ALA A CA 1
ATOM 670 C C . ALA A 1 86 ? 3.632 11.887 -0.785 1.00 86.00 86 ALA A C 1
ATOM 672 O O . ALA A 1 86 ? 3.981 11.030 0.030 1.00 86.00 86 ALA A O 1
ATOM 673 N N . ASP A 1 87 ? 2.603 12.701 -0.561 1.00 80.25 87 ASP A N 1
ATOM 674 C CA . ASP A 1 87 ? 1.700 12.626 0.591 1.00 80.25 87 ASP A CA 1
ATOM 675 C C . ASP A 1 87 ? 0.237 12.863 0.167 1.00 80.25 87 ASP A C 1
ATOM 677 O O . ASP A 1 87 ? -0.264 13.995 0.129 1.00 80.25 87 ASP A O 1
ATOM 681 N N . ALA A 1 88 ? -0.463 11.772 -0.146 1.00 81.56 88 ALA A N 1
ATOM 682 C CA . ALA A 1 88 ? -1.871 11.808 -0.538 1.00 81.56 88 ALA A CA 1
ATOM 683 C C . ALA A 1 88 ? -2.798 12.337 0.563 1.00 81.56 88 ALA A C 1
ATOM 685 O O . ALA A 1 88 ? -3.853 12.889 0.260 1.00 81.56 88 ALA A O 1
ATOM 686 N N . SER A 1 89 ? -2.412 12.206 1.837 1.00 72.25 89 SER A N 1
ATOM 687 C CA . SER A 1 89 ? -3.227 12.702 2.951 1.00 72.25 89 SER A CA 1
ATOM 688 C C . SER A 1 89 ? -3.275 14.231 3.004 1.00 72.25 89 SER A C 1
ATOM 690 O O . SER A 1 89 ? -4.228 14.799 3.532 1.00 72.25 89 SER A O 1
ATOM 692 N N . LYS A 1 90 ? -2.284 14.894 2.394 1.00 77.38 90 LYS A N 1
ATOM 693 C CA . LYS A 1 90 ? -2.185 16.354 2.267 1.00 77.38 90 LYS A CA 1
ATOM 694 C C . LYS A 1 90 ? -2.571 16.868 0.876 1.00 77.38 90 LYS A C 1
ATOM 696 O O . LYS A 1 90 ? -2.277 18.011 0.547 1.00 77.38 90 LYS A O 1
ATOM 701 N N . GLY A 1 91 ? -3.200 16.030 0.047 1.00 72.69 91 GLY A N 1
ATOM 702 C CA . GLY A 1 91 ? -3.648 16.403 -1.300 1.00 72.69 91 GLY A CA 1
ATOM 703 C C . GLY A 1 91 ? -2.566 16.374 -2.385 1.00 72.69 91 GLY A C 1
ATOM 704 O O . GLY A 1 91 ? -2.822 16.837 -3.493 1.00 72.69 91 GLY A O 1
ATOM 705 N N . SER A 1 92 ? -1.376 15.833 -2.097 1.00 78.38 92 SER A N 1
ATOM 706 C CA . SER A 1 92 ? -0.341 15.578 -3.113 1.00 78.38 92 SER A CA 1
ATOM 707 C C . SER A 1 92 ? -0.450 14.149 -3.675 1.00 78.38 92 SER A C 1
ATOM 709 O O . SER A 1 92 ? -1.477 13.490 -3.505 1.00 78.38 92 SER A O 1
ATOM 711 N N . LEU A 1 93 ? 0.555 13.657 -4.405 1.00 78.81 93 LEU A N 1
ATOM 712 C CA . LEU A 1 93 ? 0.438 12.383 -5.120 1.00 78.81 93 LEU A CA 1
ATOM 713 C C . LEU A 1 93 ? 0.447 11.182 -4.160 1.00 78.81 93 LEU A C 1
ATOM 715 O O . LEU A 1 93 ? 1.258 11.104 -3.234 1.00 78.81 93 LEU A O 1
ATOM 719 N N . SER A 1 94 ? -0.432 10.209 -4.419 1.00 79.12 94 SER A N 1
ATOM 720 C CA . SER A 1 94 ? -0.355 8.885 -3.799 1.00 79.12 94 SER A CA 1
ATOM 721 C C . SER A 1 94 ? 0.774 8.075 -4.421 1.00 79.12 94 SER A C 1
ATOM 723 O O . SER A 1 94 ? 0.919 8.053 -5.644 1.00 79.12 94 SER A O 1
ATOM 725 N N . SER A 1 95 ? 1.549 7.401 -3.571 1.00 71.25 95 SER A N 1
ATOM 726 C CA . SER A 1 95 ? 2.554 6.428 -4.001 1.00 71.25 95 SER A CA 1
ATOM 727 C C . SER A 1 95 ? 1.943 5.086 -4.386 1.00 71.25 95 SER A C 1
ATOM 729 O O . SER A 1 95 ? 0.850 4.762 -3.883 1.00 71.25 95 SER A O 1
#

Organism: NCBI:txid1538716

Sequence (95 aa):
TLKSITSALVGTEFMNVKSVPQAKVPIVKFSIQTSCGEIDGDISYYNDLALHNTRLLARYCSWTRDNLLAKLGVFIKRWAKKCGIADASKGSLSS

Foldseek 3Di:
DQVVVLVVQPPDQWAPWDWDCPDPFTWTWTWHQDPVGIDIDIDTDPPVVVVVVVVVVVCVQVPDVVSVVVVVVVVVQVVCVVVVQDDVVVVHDDD

Solvent-accessible surface area (backbone atoms only — not comparable to full-atom values): 5647 Å² total; per-residue (Å²): 104,71,68,53,51,52,60,69,42,58,92,56,83,52,38,80,72,42,78,42,70,87,45,100,67,46,32,37,36,30,30,37,80,49,99,90,44,81,44,81,47,76,47,65,75,89,57,60,64,57,56,53,51,53,53,50,52,53,52,56,25,63,68,40,96,81,33,54,55,45,54,49,51,54,49,51,54,51,50,35,48,76,70,71,46,54,39,48,93,80,74,40,43,71,126

Radius of gyration: 16.48 Å; Cα contacts (8 Å, |Δi|>4): 104; chains: 1; bounding box: 35×26×40 Å

pLDDT: mean 91.27, std 5.77, range [71.25, 97.75]

Secondary structure (DSSP, 8-state):
-HHHHHHHHTTSSEEEEEEETTSSS-EEEEEEEETTEEEEEEEESS-HHHHHHHHHHHHHHTTSTT-HHHHHHHHHHHHHHHTT---GGGTS---